Protein AF-A0ABD0MD54-F1 (afdb_monomer_lite)

Foldseek 3Di:
DDEAEDQDVVCQVCLAVLHDDPDPVRNVVSVVVCVVCVVPPPDYHYDYDHVVVVVVVVCCVPVNDDPPPDDDDD

Organism: Cirrhinus mrigala (NCBI:txid683832)

Radius of gyration: 14.01 Å; chains: 1; bounding box: 31×20×32 Å

Sequence (74 aa):
HVLVRTDNTEVVYYINHQGGLGSHPLYKLVHQILVWSQDKLLLLRAVHVPGHINMGGYILSRQGPRNGFFTPRR

Secondary structure (DSSP, 8-state):
-EEEEES-HHHHHHHHTT--SS-HHHHHHHHHHHHHHHTT-S-EEEEE--TTT-HHHHHHHHH---TT------

pLDDT: mean 87.88, std 15.1, range [42.44, 98.19]

Structure (mmCIF, N/CA/C/O backbone):
data_AF-A0ABD0MD54-F1
#
_entry.id   AF-A0ABD0MD54-F1
#
loop_
_atom_site.group_PDB
_atom_site.id
_atom_site.type_symbol
_atom_site.label_atom_id
_atom_site.label_alt_id
_atom_site.label_comp_id
_atom_site.label_asym_id
_atom_site.label_entity_id
_atom_site.label_seq_id
_atom_site.pdbx_PDB_ins_code
_atom_site.Cartn_x
_atom_site.Cartn_y
_atom_site.Cartn_z
_atom_site.occupancy
_atom_site.B_iso_or_equiv
_atom_site.auth_seq_id
_atom_site.auth_comp_id
_atom_site.auth_asym_id
_atom_site.auth_atom_id
_atom_site.pdbx_PDB_model_num
ATOM 1 N N . HIS A 1 1 ? -13.005 -6.315 3.817 1.00 89.06 1 HIS A N 1
ATOM 2 C CA . HIS A 1 1 ? -11.551 -6.421 3.560 1.00 89.06 1 HIS A CA 1
ATOM 3 C C . HIS A 1 1 ? -11.262 -5.901 2.156 1.00 89.06 1 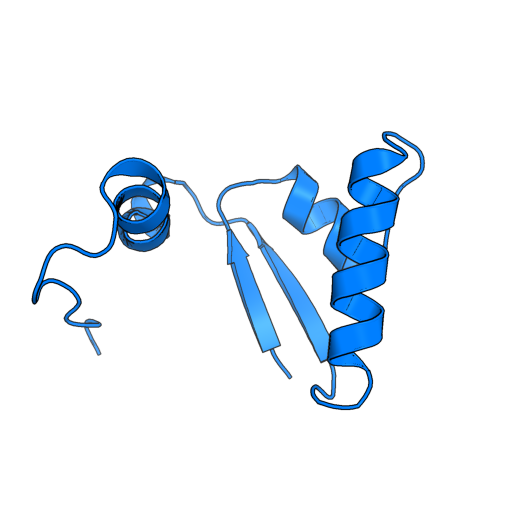HIS A C 1
ATOM 5 O O . HIS A 1 1 ? -12.036 -6.212 1.259 1.00 89.06 1 HIS A O 1
ATOM 11 N N . VAL A 1 2 ? -10.209 -5.102 1.966 1.00 96.19 2 VAL A N 1
ATOM 12 C CA . VAL A 1 2 ? -9.813 -4.522 0.670 1.00 96.19 2 VAL A CA 1
ATOM 13 C C . VAL A 1 2 ? -8.425 -5.023 0.280 1.00 96.19 2 VAL A C 1
ATOM 15 O O . VAL A 1 2 ? -7.492 -4.975 1.083 1.00 96.19 2 VAL A O 1
ATOM 18 N N . LEU A 1 3 ? -8.301 -5.483 -0.966 1.00 97.19 3 LEU A N 1
ATOM 19 C CA . LEU A 1 3 ? -7.046 -5.928 -1.565 1.00 97.19 3 LEU A CA 1
ATOM 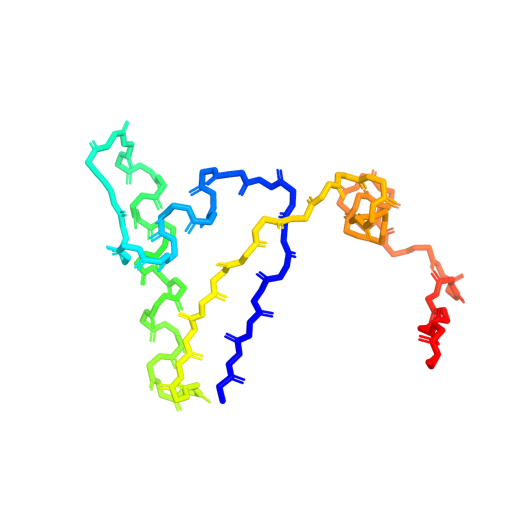20 C C . LEU A 1 3 ? -6.694 -5.039 -2.762 1.00 97.19 3 LEU A C 1
ATOM 22 O O . LEU A 1 3 ? -7.382 -5.061 -3.784 1.00 97.19 3 LEU A O 1
ATOM 26 N N . VAL A 1 4 ? -5.607 -4.285 -2.641 1.00 96.00 4 VAL A N 1
ATOM 27 C CA . VAL A 1 4 ? -5.078 -3.413 -3.692 1.00 96.00 4 VAL A CA 1
ATOM 28 C C . VAL A 1 4 ? -4.157 -4.223 -4.600 1.00 96.00 4 VAL A C 1
ATOM 30 O O . VAL A 1 4 ? -3.182 -4.808 -4.138 1.0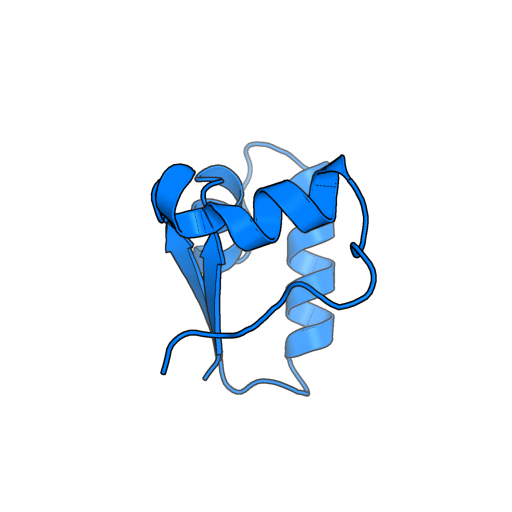0 96.00 4 VAL A O 1
ATOM 33 N N . ARG A 1 5 ? -4.451 -4.260 -5.900 1.00 97.19 5 ARG A N 1
ATOM 34 C CA . ARG A 1 5 ? -3.571 -4.856 -6.916 1.00 97.19 5 ARG A CA 1
ATOM 35 C C . ARG A 1 5 ? -2.728 -3.751 -7.537 1.00 97.19 5 ARG A C 1
ATOM 37 O O . ARG A 1 5 ? -3.282 -2.758 -7.998 1.00 97.19 5 ARG A O 1
ATOM 44 N N . THR A 1 6 ? -1.411 -3.905 -7.532 1.00 96.69 6 THR A N 1
ATOM 45 C CA . THR A 1 6 ? -0.483 -2.907 -8.080 1.00 96.69 6 THR A CA 1
ATOM 46 C C . THR A 1 6 ? 0.744 -3.580 -8.678 1.00 96.69 6 THR A C 1
ATOM 48 O O . THR A 1 6 ? 1.159 -4.641 -8.226 1.00 96.69 6 THR A O 1
ATOM 51 N N . ASP A 1 7 ? 1.345 -2.963 -9.683 1.00 96.31 7 ASP A N 1
ATOM 52 C CA . ASP A 1 7 ? 2.629 -3.368 -10.257 1.00 96.31 7 ASP A CA 1
ATOM 53 C C . ASP A 1 7 ? 3.838 -2.793 -9.508 1.00 96.31 7 ASP A C 1
ATOM 55 O O . ASP A 1 7 ? 4.972 -3.160 -9.802 1.00 96.31 7 ASP A O 1
ATOM 59 N N . ASN A 1 8 ? 3.617 -1.960 -8.487 1.00 95.56 8 ASN A N 1
ATOM 60 C CA . ASN A 1 8 ? 4.683 -1.389 -7.674 1.00 95.56 8 ASN A CA 1
ATOM 61 C C . ASN A 1 8 ? 4.971 -2.253 -6.432 1.00 95.56 8 ASN A C 1
ATOM 63 O O . ASN A 1 8 ? 4.185 -2.296 -5.484 1.00 95.56 8 ASN A O 1
ATOM 67 N N . THR A 1 9 ? 6.123 -2.923 -6.423 1.00 96.62 9 THR A N 1
ATOM 68 C CA . THR A 1 9 ? 6.561 -3.798 -5.323 1.00 96.62 9 THR A CA 1
ATOM 69 C C . THR A 1 9 ? 6.819 -3.048 -4.018 1.00 96.62 9 THR A C 1
ATOM 71 O O . THR A 1 9 ? 6.525 -3.590 -2.954 1.00 96.62 9 THR A O 1
ATOM 74 N N . GLU A 1 10 ? 7.279 -1.796 -4.076 1.00 96.44 10 GLU A N 1
ATOM 75 C CA . GLU A 1 10 ? 7.473 -0.958 -2.885 1.00 96.44 10 GLU A CA 1
ATOM 76 C C . GLU A 1 10 ? 6.136 -0.667 -2.204 1.00 96.44 10 GLU A C 1
ATOM 78 O O . GLU A 1 10 ? 6.011 -0.792 -0.990 1.00 96.44 10 GLU A O 1
ATOM 83 N N . VAL A 1 11 ? 5.091 -0.362 -2.980 1.00 95.69 11 VAL A N 1
ATOM 84 C CA . VAL A 1 11 ? 3.740 -0.157 -2.431 1.00 95.69 11 VAL A CA 1
ATOM 85 C C . VAL A 1 11 ? 3.235 -1.429 -1.750 1.00 95.69 11 VAL A C 1
ATOM 87 O O . VAL A 1 11 ? 2.679 -1.358 -0.654 1.00 95.69 11 VAL A O 1
ATOM 90 N N . VAL A 1 12 ? 3.454 -2.595 -2.368 1.00 97.75 12 VAL A N 1
ATOM 91 C CA . VAL A 1 12 ? 3.084 -3.890 -1.777 1.00 97.75 12 VAL A CA 1
ATOM 92 C C . VAL A 1 12 ? 3.798 -4.103 -0.449 1.00 97.75 12 VAL A C 1
ATOM 94 O O . VAL A 1 12 ? 3.148 -4.446 0.541 1.00 97.75 12 VAL A O 1
ATOM 97 N N . TYR A 1 13 ? 5.113 -3.877 -0.420 1.00 97.38 13 TYR A N 1
ATOM 98 C CA . TYR A 1 13 ? 5.915 -4.006 0.787 1.00 97.38 13 TYR A CA 1
ATOM 99 C C . TYR A 1 13 ? 5.402 -3.067 1.880 1.00 97.38 13 TYR A C 1
ATOM 101 O O . TYR A 1 13 ? 4.989 -3.533 2.942 1.00 97.38 13 TYR A O 1
ATOM 109 N N . TYR A 1 14 ? 5.339 -1.766 1.606 1.00 97.56 14 TYR A N 1
ATOM 110 C CA . TYR A 1 14 ? 4.996 -0.775 2.616 1.00 97.56 14 TYR A CA 1
ATOM 111 C C . TYR A 1 14 ? 3.570 -0.942 3.157 1.00 97.56 14 TYR A C 1
ATOM 113 O O . TYR A 1 14 ? 3.375 -0.873 4.365 1.00 97.56 14 TYR A O 1
ATOM 121 N N . ILE A 1 15 ? 2.562 -1.203 2.317 1.00 96.94 15 ILE A N 1
ATOM 122 C CA . ILE A 1 15 ? 1.183 -1.395 2.801 1.00 96.94 15 ILE A CA 1
ATOM 123 C C . ILE A 1 15 ? 1.081 -2.638 3.691 1.00 96.94 15 ILE A C 1
ATOM 125 O O . ILE A 1 15 ? 0.472 -2.588 4.759 1.00 96.94 15 ILE A O 1
ATOM 129 N N . ASN A 1 16 ? 1.697 -3.751 3.285 1.00 96.81 16 ASN A N 1
ATOM 130 C CA . ASN A 1 16 ? 1.585 -5.009 4.024 1.00 96.81 16 ASN A CA 1
ATOM 131 C C . ASN A 1 16 ? 2.380 -5.029 5.334 1.00 96.81 16 ASN A C 1
ATOM 133 O O . ASN A 1 16 ? 2.019 -5.803 6.223 1.00 96.81 16 ASN A O 1
ATOM 137 N N . HIS A 1 17 ? 3.410 -4.189 5.450 1.00 95.38 17 HIS A N 1
ATOM 138 C CA . HIS A 1 17 ? 4.212 -4.007 6.663 1.00 95.38 17 HIS A CA 1
ATOM 139 C C . HIS A 1 17 ? 3.838 -2.737 7.438 1.00 95.38 17 HIS A C 1
ATOM 141 O O . HIS A 1 17 ? 4.507 -2.400 8.409 1.00 95.38 17 HIS A O 1
ATOM 147 N N . GLN A 1 18 ? 2.773 -2.039 7.024 1.00 92.75 18 GLN A N 1
ATOM 148 C CA . GLN A 1 18 ? 2.311 -0.793 7.643 1.00 92.75 18 GLN A CA 1
ATOM 149 C C . GLN A 1 18 ? 3.386 0.310 7.688 1.00 92.75 18 GLN A C 1
ATOM 151 O O . GLN A 1 18 ? 3.402 1.157 8.577 1.00 92.75 18 GLN A O 1
ATOM 156 N N . GLY A 1 19 ? 4.289 0.305 6.708 1.00 90.81 19 GLY A N 1
ATOM 157 C CA . GLY A 1 19 ? 5.435 1.192 6.627 1.00 90.81 19 GLY A CA 1
ATOM 158 C C . GLY A 1 19 ? 6.715 0.461 6.230 1.00 90.81 19 GLY A C 1
ATOM 159 O O . GLY A 1 19 ? 6.701 -0.645 5.697 1.00 90.81 19 GLY A O 1
ATOM 160 N N . GLY A 1 20 ? 7.841 1.117 6.486 1.00 87.00 20 GLY A N 1
ATOM 161 C CA . GLY A 1 20 ? 9.175 0.606 6.207 1.00 87.00 20 GLY A CA 1
ATOM 162 C C . GLY A 1 20 ? 10.226 1.657 6.545 1.00 87.00 20 GLY A C 1
ATOM 163 O O . GLY A 1 20 ? 9.949 2.856 6.496 1.00 87.00 20 GLY A O 1
ATOM 164 N N . LEU A 1 21 ? 11.436 1.216 6.888 1.00 87.00 21 LEU A N 1
ATOM 165 C CA . LEU A 1 21 ? 12.527 2.108 7.302 1.00 87.00 21 LEU A CA 1
ATOM 166 C C . LEU A 1 21 ? 13.360 2.645 6.126 1.00 87.00 21 LEU A C 1
ATOM 168 O O . LEU A 1 21 ? 14.121 3.588 6.306 1.00 87.00 21 LEU A O 1
ATOM 172 N N . GLY A 1 22 ? 13.202 2.089 4.920 1.00 89.19 22 GLY A N 1
ATOM 173 C CA . GLY A 1 22 ? 14.030 2.432 3.754 1.00 89.19 22 GLY A CA 1
ATOM 174 C C . GLY A 1 22 ? 13.755 3.807 3.134 1.00 89.19 22 GLY A C 1
ATOM 175 O O . GLY A 1 22 ? 14.533 4.278 2.313 1.00 89.19 22 GLY A O 1
ATOM 176 N N . SER A 1 23 ? 12.655 4.466 3.507 1.00 94.44 23 SER A N 1
ATOM 177 C CA . SER A 1 23 ? 12.243 5.756 2.946 1.00 94.44 23 SER A CA 1
ATOM 178 C C . SER A 1 23 ? 11.201 6.433 3.832 1.00 94.44 23 SER A C 1
ATOM 180 O O . SER A 1 23 ? 10.057 5.984 3.950 1.00 94.44 23 SER A O 1
ATOM 182 N N . HIS A 1 24 ? 11.600 7.546 4.446 1.00 94.12 24 HIS A N 1
ATOM 183 C CA . HIS A 1 24 ? 10.742 8.338 5.325 1.00 94.12 24 HIS A CA 1
ATOM 184 C C . HIS A 1 24 ? 9.539 8.983 4.599 1.00 94.12 24 HIS A C 1
ATOM 186 O O . HIS A 1 24 ? 8.439 8.974 5.158 1.00 94.12 24 HIS A O 1
ATOM 192 N N . PRO A 1 25 ? 9.672 9.498 3.356 1.00 95.69 25 PRO A N 1
ATOM 193 C CA . PRO A 1 25 ? 8.517 9.975 2.594 1.00 95.69 25 PRO A CA 1
ATOM 194 C C . PRO A 1 25 ? 7.480 8.880 2.312 1.00 95.69 25 PRO A C 1
ATOM 196 O O . PRO A 1 25 ? 6.285 9.114 2.485 1.00 95.69 25 PRO A O 1
ATOM 199 N N . LEU A 1 26 ? 7.922 7.672 1.938 1.00 95.50 26 LEU A N 1
ATOM 200 C CA . LEU A 1 26 ? 7.014 6.547 1.685 1.00 95.50 26 LEU A CA 1
ATOM 201 C C . LEU A 1 26 ? 6.301 6.101 2.963 1.00 95.50 26 LEU A C 1
ATOM 203 O O . LEU A 1 26 ? 5.093 5.869 2.938 1.00 95.50 26 LEU A O 1
ATOM 207 N N . TYR A 1 27 ? 7.016 6.066 4.092 1.00 95.88 27 TYR A N 1
ATOM 208 C CA . TYR A 1 27 ? 6.410 5.800 5.395 1.00 95.88 27 TYR A CA 1
ATOM 209 C C . TYR A 1 27 ? 5.291 6.798 5.717 1.00 95.88 27 TYR A C 1
ATOM 211 O O . TYR A 1 27 ? 4.190 6.388 6.077 1.00 95.88 27 TYR A O 1
ATOM 219 N N . LYS A 1 28 ? 5.535 8.104 5.535 1.00 96.69 28 LYS A N 1
ATOM 220 C CA . LYS A 1 28 ? 4.525 9.145 5.783 1.00 96.69 28 LYS A CA 1
ATOM 221 C C . LYS A 1 28 ? 3.271 8.958 4.928 1.00 96.69 28 LYS A C 1
ATOM 223 O O . LYS A 1 28 ? 2.167 9.053 5.460 1.00 96.69 28 LYS A O 1
ATOM 228 N N . LEU A 1 29 ? 3.431 8.662 3.637 1.00 96.75 29 LEU A N 1
ATOM 229 C CA . LEU A 1 29 ? 2.301 8.411 2.734 1.00 96.75 29 LEU A CA 1
ATOM 230 C C . LEU A 1 29 ? 1.491 7.184 3.162 1.00 96.75 29 LEU A C 1
ATOM 232 O O . LEU A 1 29 ? 0.267 7.234 3.246 1.00 96.75 29 LEU A O 1
ATOM 236 N N . VAL A 1 30 ? 2.173 6.087 3.481 1.00 96.69 30 VAL A N 1
ATOM 237 C CA . VAL A 1 30 ? 1.525 4.846 3.919 1.00 96.69 30 VAL A CA 1
ATOM 238 C C . VAL A 1 30 ? 0.800 5.047 5.244 1.00 96.69 30 VAL A C 1
ATOM 240 O O . VAL A 1 30 ? -0.341 4.615 5.382 1.00 96.69 30 VAL A O 1
ATOM 243 N N . HIS A 1 31 ? 1.398 5.783 6.179 1.00 96.25 31 HIS A N 1
ATOM 244 C CA . HIS A 1 31 ? 0.758 6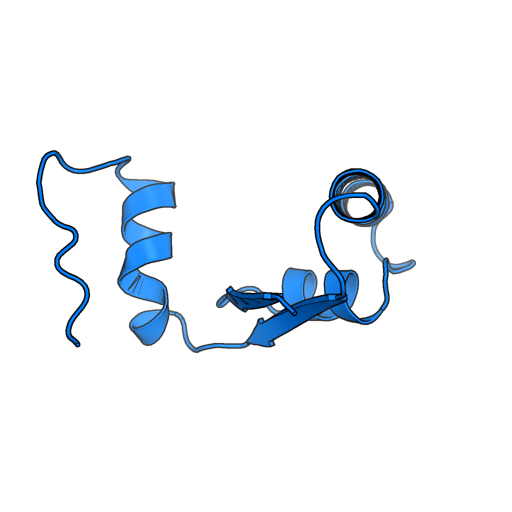.135 7.440 1.00 96.25 31 HIS A CA 1
ATOM 245 C C . HIS A 1 31 ? -0.536 6.936 7.224 1.00 96.25 31 HIS A C 1
ATOM 247 O O . HIS A 1 31 ? -1.554 6.630 7.838 1.00 96.25 31 HIS A O 1
ATOM 253 N N . GLN A 1 32 ? -0.538 7.919 6.316 1.00 96.88 32 GLN A N 1
ATOM 254 C CA . GLN A 1 32 ? -1.751 8.675 5.974 1.00 96.88 32 GLN A CA 1
ATOM 255 C C . GLN A 1 32 ? -2.861 7.770 5.422 1.00 96.88 32 GLN A C 1
ATOM 257 O O . GLN A 1 32 ? -4.014 7.894 5.836 1.00 96.88 32 GLN A O 1
ATOM 262 N N . ILE A 1 33 ? -2.517 6.837 4.528 1.00 96.12 33 ILE A N 1
ATOM 263 C CA . ILE A 1 33 ? -3.468 5.869 3.964 1.00 96.12 33 ILE A CA 1
ATOM 264 C C . ILE A 1 33 ? -4.041 4.970 5.064 1.00 96.12 33 ILE A C 1
ATOM 266 O O . ILE A 1 33 ? -5.253 4.758 5.117 1.0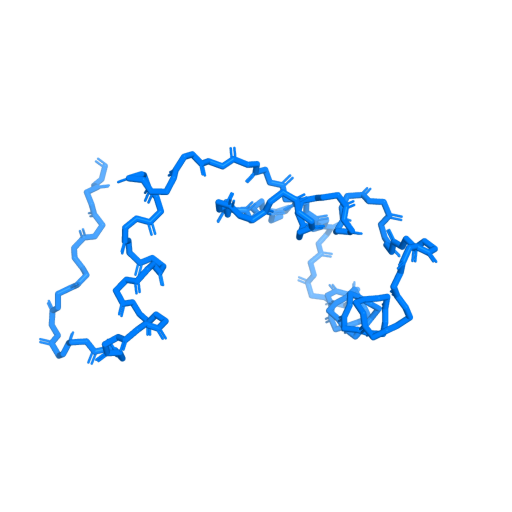0 96.12 33 ILE A O 1
ATOM 270 N N . LEU A 1 34 ? -3.185 4.453 5.949 1.00 94.88 34 LEU A N 1
ATOM 271 C CA . LEU A 1 34 ? -3.604 3.565 7.028 1.00 94.88 34 LEU A CA 1
ATOM 272 C C . LEU A 1 34 ? -4.532 4.276 8.009 1.00 94.88 34 LEU A C 1
ATOM 274 O O . LEU A 1 34 ? -5.612 3.756 8.270 1.00 94.88 34 LEU A O 1
ATOM 278 N N . VAL A 1 35 ? -4.171 5.476 8.473 1.00 96.06 35 VAL A N 1
ATOM 279 C CA . VAL A 1 35 ? -5.023 6.287 9.358 1.00 96.06 35 VAL A CA 1
ATOM 280 C C . VAL A 1 35 ? -6.371 6.575 8.703 1.00 96.06 35 VAL A C 1
ATOM 282 O O . VAL A 1 35 ? -7.408 6.337 9.309 1.00 96.06 35 VAL A O 1
ATOM 285 N N . TRP A 1 36 ? -6.387 7.000 7.436 1.00 95.75 36 TRP A N 1
ATOM 286 C CA . TRP A 1 36 ? -7.644 7.217 6.714 1.00 95.75 36 TRP A CA 1
ATOM 287 C C . TRP A 1 36 ? -8.505 5.945 6.629 1.00 95.75 36 TRP A C 1
ATOM 289 O O . TRP A 1 36 ? -9.737 6.019 6.666 1.00 95.75 36 TRP A O 1
ATOM 299 N N . SE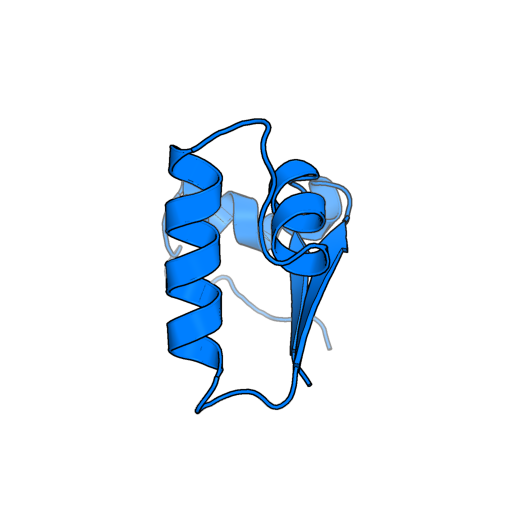R A 1 37 ? -7.866 4.779 6.503 1.00 95.38 37 SER A N 1
ATOM 300 C CA . SER A 1 37 ? -8.554 3.498 6.354 1.00 95.38 37 SER A CA 1
ATOM 301 C C . SER A 1 37 ? -9.110 2.921 7.656 1.00 95.38 37 SER A C 1
ATOM 303 O O . SER A 1 37 ? -10.047 2.130 7.574 1.00 95.38 37 SER A O 1
ATOM 305 N N . GLN A 1 38 ? -8.584 3.312 8.823 1.00 93.31 38 GLN A N 1
ATOM 306 C CA . GLN A 1 38 ? -8.916 2.708 10.123 1.00 93.31 38 GLN A CA 1
ATOM 307 C C . GLN A 1 38 ? -10.422 2.715 10.417 1.00 93.31 38 GLN A C 1
ATOM 309 O O . GLN A 1 38 ? -10.972 1.681 10.785 1.00 93.31 38 GLN A O 1
ATOM 314 N N . ASP A 1 39 ? -11.106 3.830 10.153 1.00 93.56 39 ASP A N 1
ATOM 315 C CA . ASP A 1 39 ? -12.548 3.961 10.416 1.00 93.56 39 ASP A CA 1
ATOM 316 C C . ASP A 1 39 ? -13.439 3.505 9.248 1.00 93.56 39 ASP A C 1
ATOM 318 O O . ASP A 1 39 ? -14.664 3.609 9.308 1.00 93.56 39 ASP A O 1
ATOM 322 N N . LYS A 1 40 ? -12.843 3.064 8.134 1.00 95.06 40 LYS A N 1
ATOM 323 C CA . LYS A 1 40 ? -13.566 2.805 6.875 1.00 95.06 40 LYS A CA 1
ATOM 324 C C . LYS A 1 40 ? -13.460 1.363 6.417 1.00 95.06 40 LYS A C 1
ATOM 326 O O . LYS A 1 40 ? -14.385 0.845 5.795 1.00 95.06 40 LYS A O 1
ATOM 331 N N . LEU A 1 41 ? -12.322 0.725 6.668 1.00 95.25 41 LEU A N 1
ATOM 332 C CA . LEU A 1 41 ? -11.970 -0.575 6.124 1.00 95.25 41 LEU A CA 1
ATOM 333 C C . LEU A 1 41 ? -11.571 -1.524 7.252 1.00 95.25 41 LEU A C 1
ATOM 335 O O . LEU A 1 41 ? -10.672 -1.240 8.029 1.00 95.25 41 LEU A O 1
ATOM 339 N N . LEU A 1 42 ? -12.156 -2.724 7.250 1.00 92.50 42 LEU A N 1
ATOM 340 C CA . LEU A 1 42 ? -11.773 -3.789 8.188 1.00 92.50 42 LEU A CA 1
ATOM 341 C C . LEU A 1 42 ? -10.315 -4.255 8.024 1.00 92.50 42 LEU A C 1
ATOM 343 O O . LEU A 1 42 ? -9.714 -4.765 8.960 1.00 92.50 42 LEU A O 1
ATOM 347 N N . LEU A 1 43 ? -9.768 -4.166 6.807 1.00 92.56 43 LEU A N 1
ATOM 348 C CA . LEU A 1 43 ? -8.398 -4.568 6.487 1.00 92.56 43 LEU A CA 1
ATOM 349 C C . LEU A 1 43 ? -8.001 -3.990 5.134 1.00 92.56 43 LEU A C 1
ATOM 351 O O . LEU A 1 43 ? -8.778 -4.104 4.180 1.00 92.56 43 LEU A O 1
ATOM 355 N N . LEU A 1 44 ? -6.777 -3.477 5.045 1.00 96.06 44 LEU A N 1
ATOM 356 C CA . LEU A 1 44 ? -6.133 -3.067 3.804 1.00 96.06 44 LEU A CA 1
ATOM 357 C C . LEU A 1 44 ? -4.876 -3.917 3.578 1.00 96.06 44 LEU A C 1
ATOM 359 O O . LEU A 1 44 ? -4.003 -3.991 4.440 1.00 96.06 44 LEU A O 1
ATOM 363 N N . ARG A 1 45 ? -4.794 -4.570 2.420 1.00 97.06 45 ARG A N 1
ATOM 364 C CA . ARG A 1 45 ? -3.623 -5.332 1.963 1.00 97.06 45 ARG A CA 1
ATOM 365 C C . ARG A 1 45 ? -3.317 -4.978 0.516 1.00 97.06 45 ARG A C 1
ATOM 367 O O . ARG A 1 45 ? -4.210 -4.551 -0.216 1.00 97.06 45 ARG A O 1
ATOM 374 N N . ALA A 1 46 ? -2.081 -5.201 0.092 1.00 97.81 46 ALA A N 1
ATOM 375 C CA . ALA A 1 46 ? -1.663 -5.034 -1.292 1.00 97.81 46 ALA A CA 1
ATOM 376 C C . ALA A 1 46 ? -1.057 -6.330 -1.851 1.00 97.81 46 ALA A C 1
ATOM 378 O O . ALA A 1 46 ? -0.452 -7.112 -1.118 1.00 97.81 46 ALA A O 1
ATOM 379 N N . VAL A 1 47 ? -1.215 -6.562 -3.152 1.00 98.19 47 VAL A N 1
ATOM 380 C CA . VAL A 1 47 ? -0.614 -7.688 -3.875 1.00 98.19 47 VAL A CA 1
ATOM 381 C C . VAL A 1 47 ? -0.015 -7.204 -5.188 1.00 98.19 47 VAL A C 1
ATOM 383 O O . VAL A 1 47 ? -0.596 -6.359 -5.877 1.00 98.19 47 VAL A O 1
ATOM 386 N N . HIS A 1 48 ? 1.152 -7.751 -5.521 1.00 97.94 48 HIS A N 1
ATOM 387 C CA . HIS A 1 48 ? 1.812 -7.448 -6.779 1.00 97.94 48 HIS A CA 1
ATOM 388 C C . HIS A 1 48 ? 1.073 -8.111 -7.948 1.00 97.94 48 HIS A C 1
ATOM 390 O O . HIS A 1 48 ? 0.733 -9.293 -7.880 1.00 97.94 48 HIS A O 1
ATOM 396 N N . VAL A 1 49 ? 0.859 -7.363 -9.028 1.00 97.25 49 VAL A N 1
ATOM 397 C CA . VAL A 1 49 ? 0.433 -7.887 -10.329 1.00 97.25 49 VAL A CA 1
ATOM 398 C C . VAL A 1 49 ? 1.356 -7.345 -11.424 1.00 97.25 49 VAL A C 1
ATOM 400 O O . VAL A 1 49 ? 1.741 -6.181 -11.356 1.00 97.25 49 VAL A O 1
ATOM 403 N N . PRO A 1 50 ? 1.698 -8.131 -12.457 1.00 96.06 50 PRO A N 1
ATOM 404 C CA . PRO A 1 50 ? 2.474 -7.629 -13.588 1.00 96.06 50 PRO A CA 1
ATOM 405 C C . PRO A 1 50 ? 1.831 -6.404 -14.259 1.00 96.06 50 PRO A C 1
ATOM 407 O O . PRO A 1 50 ? 0.610 -6.339 -14.407 1.00 96.06 50 PRO A O 1
ATOM 410 N N . GLY A 1 51 ? 2.648 -5.465 -14.748 1.00 93.19 51 GLY A N 1
ATOM 411 C CA . GLY A 1 51 ? 2.176 -4.199 -15.334 1.00 93.19 51 GLY A CA 1
ATOM 412 C C . GLY A 1 51 ? 1.204 -4.356 -16.512 1.00 93.19 51 GLY A C 1
ATOM 413 O O . GLY A 1 51 ? 0.252 -3.589 -16.627 1.00 93.19 51 GLY A O 1
ATOM 414 N N . HIS A 1 52 ? 1.355 -5.405 -17.331 1.00 91.50 52 HIS A N 1
ATOM 415 C CA . HIS A 1 52 ? 0.411 -5.702 -18.419 1.00 91.50 52 HIS A CA 1
ATOM 416 C C . HIS A 1 52 ? -0.999 -6.065 -17.912 1.00 91.50 52 HIS A C 1
ATOM 418 O O . HIS A 1 52 ? -1.979 -5.878 -18.629 1.00 91.50 52 HIS A O 1
ATOM 424 N N . ILE A 1 53 ? -1.116 -6.535 -16.665 1.00 93.31 53 ILE A N 1
ATOM 425 C CA . ILE A 1 53 ? -2.390 -6.780 -15.974 1.00 93.31 53 ILE A CA 1
ATOM 426 C C . ILE A 1 53 ? -2.889 -5.492 -15.291 1.00 93.31 53 ILE A C 1
ATOM 428 O O . ILE A 1 53 ? -4.095 -5.271 -15.208 1.00 93.31 53 ILE A O 1
ATOM 432 N N . ASN A 1 54 ? -1.988 -4.591 -14.874 1.00 93.88 54 ASN A N 1
ATOM 433 C CA . ASN A 1 54 ? -2.316 -3.265 -14.324 1.00 93.88 54 ASN A CA 1
ATOM 434 C C . ASN A 1 54 ? -2.512 -2.170 -15.402 1.00 93.88 54 ASN A C 1
ATOM 436 O O . ASN A 1 54 ? -2.340 -0.977 -15.138 1.00 93.88 54 ASN A O 1
ATOM 440 N N . MET A 1 55 ? -2.893 -2.545 -16.629 1.00 90.94 55 MET A N 1
ATOM 441 C CA . MET A 1 55 ? -3.004 -1.605 -17.755 1.00 90.94 55 MET A CA 1
ATOM 442 C C . MET A 1 55 ? -3.999 -0.466 -17.480 1.00 90.94 55 MET A C 1
ATOM 444 O O . MET A 1 55 ? -3.764 0.677 -17.868 1.00 90.94 55 MET A O 1
ATOM 448 N N . GLY A 1 56 ? -5.093 -0.756 -16.767 1.00 88.25 56 GLY A N 1
ATOM 449 C CA . GLY A 1 56 ? -6.065 0.260 -16.358 1.00 88.25 56 GLY A CA 1
ATOM 450 C C . GLY A 1 56 ? -5.445 1.347 -15.475 1.00 88.25 56 GLY A C 1
ATOM 451 O O . GLY A 1 56 ? -5.627 2.535 -15.738 1.00 88.25 56 GLY A O 1
ATOM 452 N N . GLY A 1 57 ? -4.649 0.948 -14.478 1.00 88.81 57 GLY A N 1
ATOM 453 C CA . GLY A 1 57 ? -3.918 1.877 -13.613 1.00 88.81 57 GLY A CA 1
ATOM 454 C C . GLY A 1 57 ? -2.855 2.670 -14.375 1.00 88.81 57 GLY A C 1
ATOM 455 O O . GLY A 1 57 ? -2.720 3.881 -14.182 1.00 88.81 57 GLY A O 1
ATOM 456 N N . TYR A 1 58 ? -2.149 2.023 -15.305 1.00 88.75 58 TYR A N 1
ATOM 457 C CA . TYR A 1 58 ? -1.201 2.700 -16.191 1.00 88.75 58 TYR A CA 1
ATOM 458 C C . TYR A 1 58 ? -1.880 3.780 -17.053 1.00 88.75 58 TYR A C 1
ATOM 460 O O . TYR A 1 58 ? -1.410 4.917 -17.093 1.00 88.75 58 TYR A O 1
ATOM 468 N N . ILE A 1 59 ? -3.010 3.466 -17.699 1.00 89.50 59 ILE A N 1
ATOM 469 C CA . ILE A 1 59 ? -3.742 4.429 -18.537 1.00 89.50 59 ILE A CA 1
ATOM 470 C C . ILE A 1 59 ? -4.206 5.619 -17.693 1.00 89.50 59 ILE A C 1
ATOM 472 O O . ILE A 1 59 ? -3.939 6.760 -18.065 1.00 89.50 59 ILE A O 1
ATOM 476 N N . LEU A 1 60 ? -4.828 5.370 -16.536 1.00 88.38 60 LEU A N 1
ATOM 477 C CA . LEU A 1 60 ? -5.321 6.436 -15.657 1.00 88.38 60 LEU A CA 1
ATOM 478 C C . LEU A 1 60 ? -4.201 7.335 -15.127 1.00 88.38 60 LEU A C 1
ATOM 480 O O . LEU A 1 60 ? -4.374 8.549 -15.073 1.00 88.38 60 LEU A O 1
ATOM 484 N N . SER A 1 61 ? -3.055 6.757 -14.759 1.00 86.88 61 SER A N 1
ATOM 485 C CA . SER A 1 61 ? -1.929 7.515 -14.197 1.00 86.88 61 SER A CA 1
ATOM 486 C C . SER A 1 61 ? -1.162 8.347 -15.228 1.00 86.88 61 SER A C 1
ATOM 488 O O . SER A 1 61 ? -0.554 9.350 -14.861 1.00 86.88 61 SER A O 1
ATOM 490 N N . ARG A 1 62 ? -1.165 7.948 -16.508 1.00 84.12 62 ARG A N 1
ATOM 491 C CA . ARG A 1 62 ? -0.388 8.613 -17.571 1.00 84.12 62 ARG A CA 1
ATOM 492 C C . ARG A 1 62 ? -1.218 9.488 -18.497 1.00 84.12 62 ARG A C 1
ATOM 494 O O . ARG A 1 62 ? -0.715 10.491 -18.986 1.00 84.12 62 ARG A O 1
ATOM 501 N N . GLN A 1 63 ? -2.445 9.075 -18.792 1.00 75.69 63 GLN A N 1
ATOM 502 C CA . GLN A 1 63 ? -3.277 9.681 -19.835 1.00 75.69 63 GLN A CA 1
ATOM 503 C C . GLN A 1 63 ? -4.510 10.383 -19.254 1.00 75.69 63 GLN A C 1
ATOM 505 O O . GLN A 1 63 ? -5.260 11.009 -19.999 1.00 75.69 63 GLN A O 1
ATOM 510 N N . GLY A 1 64 ? -4.712 10.291 -17.933 1.00 66.75 64 GLY A N 1
ATOM 511 C CA . GLY A 1 64 ? -5.937 10.722 -17.270 1.00 66.75 64 GLY A CA 1
ATOM 512 C C . GLY A 1 64 ? -7.123 9.808 -17.605 1.00 66.75 64 GLY A C 1
ATOM 513 O O . GLY A 1 64 ? -6.991 8.843 -18.367 1.00 66.75 64 GLY A O 1
ATOM 514 N N . PRO A 1 65 ? -8.307 10.066 -17.029 1.00 60.88 65 PRO A N 1
ATOM 515 C CA . PRO A 1 65 ? -9.514 9.362 -17.426 1.00 60.88 65 PRO A CA 1
ATOM 516 C C . PRO A 1 65 ? -9.820 9.670 -18.896 1.00 60.88 65 PRO A C 1
ATOM 518 O O . PRO A 1 65 ? -10.259 10.763 -19.244 1.00 60.88 65 PRO A O 1
ATOM 521 N N . ARG A 1 66 ? -9.602 8.693 -19.782 1.00 59.56 66 ARG A N 1
ATOM 522 C CA . ARG A 1 66 ? -10.182 8.734 -21.126 1.00 59.56 66 ARG A CA 1
ATOM 523 C C . ARG A 1 66 ? -11.692 8.631 -20.971 1.00 59.56 66 ARG A C 1
ATOM 525 O O . ARG A 1 66 ? -12.178 7.610 -20.484 1.00 59.56 66 ARG A O 1
ATOM 532 N N . ASN A 1 67 ? -12.411 9.673 -21.381 1.00 54.56 67 ASN A N 1
ATOM 533 C CA . ASN A 1 67 ? -13.872 9.690 -21.412 1.00 54.56 67 ASN A CA 1
ATOM 534 C C . ASN A 1 67 ? -14.396 8.375 -22.031 1.00 54.56 67 ASN A C 1
ATOM 536 O O . ASN A 1 67 ? -14.237 8.142 -23.226 1.00 54.56 67 ASN A O 1
ATOM 540 N N . GLY A 1 68 ? -14.975 7.497 -21.201 1.00 56.22 68 GLY A N 1
ATOM 541 C CA . GLY A 1 68 ? -15.749 6.328 -21.635 1.00 56.22 68 GLY A CA 1
ATOM 542 C C . GLY A 1 68 ? -15.056 4.958 -21.728 1.00 56.22 68 GLY A C 1
ATOM 543 O O . GLY A 1 68 ? -15.762 3.981 -21.955 1.00 56.22 68 GLY A O 1
ATOM 544 N N . PHE A 1 69 ? -13.742 4.812 -21.518 1.00 51.66 69 PHE A N 1
ATOM 545 C CA . PHE A 1 69 ? -13.067 3.505 -21.685 1.00 51.66 69 PHE A CA 1
ATOM 546 C C . PHE A 1 69 ? -12.634 2.855 -20.366 1.00 51.66 69 PHE A C 1
ATOM 548 O O . PHE A 1 69 ? -11.452 2.657 -20.103 1.00 51.66 69 PHE A O 1
ATOM 555 N N . PHE A 1 70 ? -13.620 2.461 -19.561 1.00 54.06 70 PHE A N 1
ATOM 556 C CA . PHE A 1 70 ? -13.473 1.403 -18.558 1.00 54.06 70 PHE A CA 1
ATOM 557 C C . PHE A 1 70 ? -14.700 0.494 -18.613 1.00 54.06 70 PHE A C 1
ATOM 559 O O . PHE A 1 70 ? -15.675 0.702 -17.900 1.00 54.06 70 PHE A O 1
ATOM 566 N N . THR A 1 71 ? -14.660 -0.534 -19.460 1.00 48.59 71 THR A N 1
ATOM 567 C CA . THR A 1 71 ? -15.509 -1.718 -19.278 1.00 48.59 71 THR A CA 1
ATOM 568 C C . THR A 1 71 ? -14.721 -2.723 -18.443 1.00 48.59 71 THR A C 1
ATOM 570 O O . THR A 1 71 ? -13.762 -3.301 -18.968 1.00 48.59 71 THR A O 1
ATOM 573 N N . PRO A 1 72 ? -15.073 -2.958 -17.166 1.00 42.44 72 PRO A N 1
ATOM 574 C CA . PRO A 1 72 ? -14.547 -4.110 -16.460 1.00 42.44 72 PRO A CA 1
ATOM 575 C C . PRO A 1 72 ? -15.082 -5.341 -17.192 1.00 42.44 72 PRO A C 1
ATOM 577 O O . PRO A 1 72 ? -16.299 -5.507 -17.314 1.00 42.44 72 PRO A O 1
ATOM 580 N N . ARG A 1 73 ? -14.198 -6.187 -17.732 1.00 50.12 73 ARG A N 1
ATOM 581 C CA . ARG A 1 73 ? -14.634 -7.533 -18.110 1.00 50.12 73 ARG A CA 1
ATOM 582 C C . ARG A 1 73 ? -15.053 -8.236 -16.820 1.00 50.12 73 ARG A C 1
ATOM 584 O O . ARG A 1 73 ? -14.277 -8.253 -15.866 1.00 50.12 73 ARG A O 1
ATOM 591 N N . ARG A 1 74 ? -16.311 -8.684 -16.810 1.00 43.53 74 ARG A N 1
ATOM 592 C CA . ARG A 1 74 ? -16.884 -9.554 -15.780 1.00 43.53 74 ARG A CA 1
ATOM 593 C C . ARG A 1 74 ? -16.068 -10.831 -15.640 1.00 43.53 74 ARG A C 1
ATOM 595 O O . ARG A 1 74 ? -15.536 -11.282 -16.680 1.00 43.53 74 ARG A O 1
#